Protein AF-A0A7J2Y2Z1-F1 (afdb_monomer_lite)

Foldseek 3Di:
DVVVVVVVVVVVVVLVVLLVVLLVVLQCVQQVVVVVVPPDGDGNPDDPVSSVVSSVVSSVVVVVVVVVVVVPPPPQPPDQDADPPQRDTQPHPDPVSNVVVVPPDDPDRDDPVRVVVVVVVVVVVVVVVVVPVPVVPPDDDPVVVVVVVPPDDPDDPPDDDDDDDDDDDDDDDDDDDDDDDDD

pLDDT: mean 70.24, std 18.43, range [37.53, 97.81]

Structure (mmCIF, N/CA/C/O backbone):
data_AF-A0A7J2Y2Z1-F1
#
_entry.id   AF-A0A7J2Y2Z1-F1
#
loop_
_atom_site.group_PDB
_atom_site.id
_atom_site.type_symbol
_atom_site.label_atom_id
_atom_site.label_alt_id
_atom_site.label_comp_id
_atom_site.label_asym_id
_atom_site.label_entity_id
_atom_site.label_seq_id
_atom_site.pdbx_PDB_ins_code
_atom_site.Cartn_x
_atom_site.Cartn_y
_atom_site.Cartn_z
_atom_site.occupancy
_atom_site.B_iso_or_equiv
_atom_site.auth_seq_id
_atom_site.auth_comp_id
_atom_site.auth_asym_id
_atom_site.auth_atom_id
_atom_site.pdbx_PDB_model_num
ATOM 1 N N . MET A 1 1 ? -23.173 18.434 3.507 1.00 53.56 1 MET A N 1
ATOM 2 C CA . MET A 1 1 ? -22.334 17.997 2.363 1.00 53.56 1 MET A CA 1
ATOM 3 C C . MET A 1 1 ? -20.815 17.990 2.623 1.00 53.56 1 MET A C 1
ATOM 5 O O . MET A 1 1 ? -20.142 17.175 2.011 1.00 53.56 1 MET A O 1
ATOM 9 N N . ARG A 1 2 ? -20.239 18.799 3.535 1.00 59.28 2 ARG A N 1
ATOM 10 C CA . ARG A 1 2 ? -18.767 18.875 3.736 1.00 59.28 2 ARG A CA 1
ATOM 11 C C . ARG A 1 2 ? -18.089 17.613 4.314 1.00 59.28 2 ARG A C 1
ATOM 13 O O . ARG A 1 2 ? -16.973 17.306 3.923 1.00 59.28 2 ARG A O 1
ATOM 20 N N . ALA A 1 3 ? -18.756 16.838 5.176 1.00 62.62 3 ALA A N 1
ATOM 21 C CA . ALA A 1 3 ? -18.153 15.657 5.820 1.00 62.62 3 ALA A CA 1
ATOM 22 C C . ALA A 1 3 ? -17.792 14.508 4.849 1.00 62.62 3 ALA A C 1
ATOM 24 O O . ALA A 1 3 ? -16.862 13.749 5.113 1.00 62.62 3 ALA A O 1
ATOM 25 N N . GLY A 1 4 ? -18.494 14.392 3.715 1.00 69.50 4 GLY A N 1
ATOM 26 C CA . GLY A 1 4 ? -18.202 13.379 2.694 1.00 69.50 4 GLY A CA 1
ATOM 27 C C . GLY A 1 4 ? -16.909 13.666 1.929 1.00 69.50 4 GLY A C 1
ATOM 28 O O . GLY A 1 4 ? -16.128 12.751 1.684 1.00 69.50 4 GLY A O 1
ATOM 29 N N . ALA A 1 5 ? -16.633 14.941 1.636 1.00 77.56 5 ALA A N 1
ATOM 30 C CA . ALA A 1 5 ? -15.449 15.351 0.882 1.00 77.56 5 ALA A CA 1
ATOM 31 C C . ALA A 1 5 ? -14.146 15.006 1.620 1.00 77.56 5 ALA A C 1
ATOM 33 O O . ALA A 1 5 ? -13.234 14.451 1.019 1.00 77.56 5 ALA A O 1
ATOM 34 N N . HIS A 1 6 ? -14.078 15.237 2.936 1.00 76.94 6 HIS A N 1
ATOM 35 C CA . HIS A 1 6 ? -12.884 14.913 3.728 1.00 76.94 6 HIS A CA 1
ATOM 36 C C . HIS A 1 6 ? -12.582 13.411 3.774 1.00 76.94 6 HIS A C 1
ATOM 38 O O . HIS A 1 6 ? -11.418 13.020 3.717 1.00 76.94 6 HIS A O 1
ATOM 44 N N . ARG A 1 7 ? -13.617 12.560 3.837 1.00 82.12 7 ARG A N 1
ATOM 45 C CA . ARG A 1 7 ? -13.436 11.100 3.794 1.00 82.12 7 ARG A CA 1
ATOM 46 C C . ARG A 1 7 ? -12.919 10.642 2.436 1.00 82.12 7 ARG A C 1
ATOM 48 O O . ARG A 1 7 ? -11.988 9.847 2.393 1.00 82.12 7 ARG A O 1
ATOM 55 N N . VAL A 1 8 ? -13.485 11.167 1.348 1.00 87.19 8 VAL A N 1
ATOM 56 C CA . VAL A 1 8 ? -13.032 10.846 -0.013 1.00 87.19 8 VAL A CA 1
ATOM 57 C C . VAL A 1 8 ? -11.586 11.299 -0.214 1.00 87.19 8 VAL A C 1
ATOM 59 O O . VAL A 1 8 ? -10.769 10.496 -0.641 1.00 87.19 8 VAL A O 1
ATOM 62 N N . ILE A 1 9 ? -11.237 12.527 0.183 1.00 89.81 9 ILE A N 1
ATOM 63 C CA . ILE A 1 9 ? -9.862 13.043 0.088 1.00 89.81 9 ILE A CA 1
ATOM 64 C C . ILE A 1 9 ? -8.890 12.149 0.861 1.00 89.81 9 ILE A C 1
ATOM 66 O O . ILE A 1 9 ? -7.864 11.755 0.315 1.00 89.81 9 ILE A O 1
ATOM 70 N N . PHE A 1 10 ? -9.217 11.787 2.105 1.00 89.00 10 PHE A N 1
ATOM 71 C CA . PHE A 1 10 ? -8.361 10.919 2.912 1.00 89.00 10 PHE A CA 1
ATOM 72 C C . PHE A 1 10 ? -8.145 9.548 2.258 1.00 89.00 10 PHE A C 1
ATOM 74 O O . PHE A 1 10 ? -7.015 9.067 2.194 1.00 89.00 10 PHE A O 1
ATOM 81 N N . VAL A 1 11 ? -9.213 8.931 1.742 1.00 89.25 11 VAL A N 1
ATOM 82 C CA . VAL A 1 11 ? -9.129 7.636 1.053 1.00 89.25 11 VAL A CA 1
ATOM 83 C C . VAL A 1 11 ? -8.271 7.745 -0.205 1.00 89.25 11 VAL A C 1
ATOM 85 O O . VAL A 1 11 ? -7.382 6.919 -0.397 1.00 89.25 11 VAL A O 1
ATOM 88 N N . THR A 1 12 ? -8.474 8.779 -1.019 1.00 91.81 12 THR A N 1
ATOM 89 C CA . THR A 1 12 ? -7.706 8.987 -2.251 1.00 91.81 12 THR A CA 1
ATOM 90 C C . THR A 1 12 ? -6.227 9.231 -1.962 1.00 91.81 12 THR A C 1
ATOM 92 O O . THR A 1 12 ? -5.375 8.595 -2.574 1.00 91.81 12 THR A O 1
ATOM 95 N N . VAL A 1 13 ? -5.902 10.101 -1.001 1.00 93.94 13 VAL A N 1
ATOM 96 C CA . VAL A 1 13 ? -4.510 10.386 -0.611 1.00 93.94 13 VAL A CA 1
ATOM 97 C C . VAL A 1 13 ? -3.822 9.126 -0.091 1.00 93.94 13 VAL A C 1
ATOM 99 O O . VAL A 1 13 ? -2.692 8.836 -0.479 1.00 93.94 13 VAL A O 1
ATOM 102 N N . ARG A 1 14 ? -4.513 8.347 0.749 1.00 93.06 14 ARG A N 1
ATOM 103 C CA . ARG A 1 14 ? -3.999 7.069 1.249 1.00 93.06 14 ARG A CA 1
ATOM 104 C C . ARG A 1 14 ? -3.722 6.091 0.109 1.00 93.06 14 ARG A C 1
ATOM 106 O O . ARG A 1 14 ? -2.682 5.442 0.121 1.00 93.06 14 ARG A O 1
ATOM 113 N N . GLU A 1 15 ? -4.631 5.979 -0.853 1.00 93.56 15 GLU A N 1
ATOM 114 C CA . GLU A 1 15 ? -4.465 5.062 -1.980 1.00 93.56 15 GLU A CA 1
ATOM 115 C C . GLU A 1 15 ? -3.285 5.472 -2.870 1.00 93.56 15 GLU A C 1
ATOM 117 O O . GLU A 1 15 ? -2.455 4.632 -3.211 1.00 93.56 15 GLU A O 1
ATOM 122 N N . ILE A 1 16 ? -3.152 6.769 -3.167 1.00 95.06 16 ILE A N 1
ATOM 123 C CA . ILE A 1 16 ? -2.009 7.311 -3.916 1.00 95.06 16 ILE A CA 1
ATOM 124 C C . ILE A 1 16 ? -0.698 6.993 -3.192 1.00 95.06 16 ILE A C 1
ATOM 126 O O . ILE A 1 16 ? 0.258 6.547 -3.824 1.00 95.06 16 ILE A O 1
ATOM 130 N N . LEU A 1 17 ? -0.658 7.170 -1.868 1.00 95.62 17 LEU A N 1
ATOM 131 C CA . LEU A 1 17 ? 0.528 6.866 -1.071 1.00 95.62 17 LEU A CA 1
ATOM 132 C C . LEU A 1 17 ? 0.885 5.374 -1.120 1.00 95.62 17 LEU A C 1
ATOM 134 O O . LEU A 1 17 ? 2.059 5.032 -1.231 1.00 95.62 17 LEU A O 1
ATOM 138 N N . LEU A 1 18 ? -0.110 4.484 -1.073 1.00 95.12 18 LEU A N 1
ATOM 139 C CA . LEU A 1 18 ? 0.119 3.041 -1.184 1.00 95.12 18 LEU A CA 1
ATOM 140 C C . LEU A 1 18 ? 0.672 2.650 -2.553 1.00 95.12 18 LEU A C 1
ATOM 142 O O . LEU A 1 18 ? 1.602 1.849 -2.621 1.00 95.12 18 LEU A O 1
ATOM 146 N N . VAL A 1 19 ? 0.137 3.225 -3.629 1.00 96.75 19 VAL A N 1
ATOM 147 C CA . VAL A 1 19 ? 0.648 2.990 -4.986 1.00 96.75 19 VAL A CA 1
ATOM 148 C C . VAL A 1 19 ? 2.070 3.537 -5.131 1.00 96.75 19 VAL A C 1
ATOM 150 O O . VAL A 1 19 ? 2.928 2.849 -5.677 1.00 96.75 19 VAL A O 1
ATOM 153 N N . ALA A 1 20 ? 2.354 4.726 -4.593 1.00 96.31 20 ALA A N 1
ATOM 154 C CA . ALA A 1 20 ? 3.694 5.310 -4.615 1.00 96.31 20 ALA A CA 1
ATOM 155 C C . ALA A 1 20 ? 4.714 4.444 -3.852 1.00 96.31 20 ALA A C 1
ATOM 157 O O . ALA A 1 20 ? 5.801 4.178 -4.362 1.00 96.31 20 ALA A O 1
ATOM 158 N N . LEU A 1 21 ? 4.348 3.948 -2.665 1.00 97.12 21 LEU A N 1
ATOM 159 C CA . LEU A 1 21 ? 5.176 3.017 -1.894 1.00 97.12 21 LEU A CA 1
ATOM 160 C C . LEU A 1 21 ? 5.399 1.701 -2.644 1.00 97.12 21 LEU A C 1
ATOM 162 O O . LEU A 1 21 ? 6.516 1.191 -2.652 1.00 97.12 21 LEU A O 1
ATOM 166 N N . ALA A 1 22 ? 4.366 1.166 -3.298 1.00 97.19 22 ALA A N 1
ATOM 167 C CA . ALA A 1 22 ? 4.485 -0.047 -4.098 1.00 97.19 22 ALA A CA 1
ATOM 168 C C . ALA A 1 22 ? 5.401 0.149 -5.315 1.00 97.19 22 ALA A C 1
ATOM 170 O O . ALA A 1 22 ? 6.208 -0.729 -5.610 1.00 97.19 22 ALA A O 1
ATOM 171 N N . ALA A 1 23 ? 5.320 1.300 -5.986 1.00 96.31 23 ALA A N 1
ATOM 172 C CA . ALA A 1 23 ? 6.187 1.632 -7.113 1.00 96.31 23 ALA A CA 1
ATOM 173 C C . ALA A 1 23 ? 7.650 1.769 -6.670 1.00 96.31 23 ALA A C 1
ATOM 175 O O . ALA A 1 23 ? 8.543 1.202 -7.298 1.00 96.31 23 ALA A O 1
ATOM 176 N N . LEU A 1 24 ? 7.897 2.451 -5.547 1.00 96.62 24 LEU A N 1
ATOM 177 C CA . LEU A 1 24 ? 9.235 2.560 -4.966 1.00 96.62 24 LEU A CA 1
ATOM 178 C C . LEU A 1 24 ? 9.785 1.180 -4.579 1.00 96.62 24 LEU A C 1
ATOM 180 O O . LEU A 1 24 ? 10.920 0.850 -4.913 1.00 96.62 24 LEU A O 1
ATOM 184 N N . ALA A 1 25 ? 8.966 0.350 -3.932 1.00 95.44 25 ALA A N 1
ATOM 185 C CA . ALA A 1 25 ? 9.337 -1.014 -3.579 1.00 95.44 25 ALA A CA 1
ATOM 186 C C . ALA A 1 25 ? 9.624 -1.874 -4.818 1.00 95.44 25 ALA A C 1
ATOM 188 O O . ALA A 1 25 ? 10.582 -2.635 -4.802 1.00 95.44 25 ALA A O 1
ATOM 189 N N . ALA A 1 26 ? 8.856 -1.733 -5.903 1.00 95.44 26 ALA A N 1
ATOM 190 C CA . ALA A 1 26 ? 9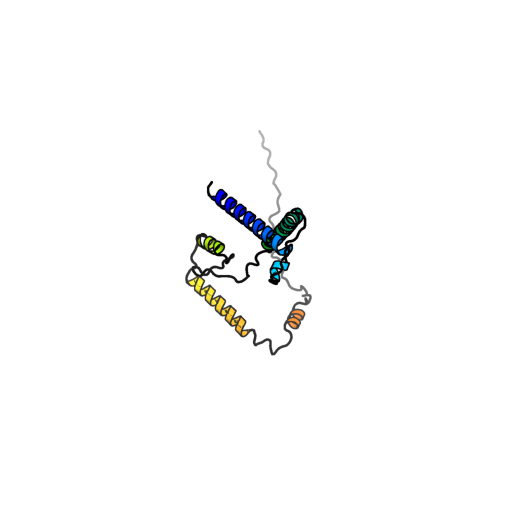.109 -2.435 -7.161 1.00 95.44 26 ALA A CA 1
ATOM 191 C C . ALA A 1 26 ? 10.446 -2.022 -7.789 1.00 95.44 26 ALA A C 1
ATOM 193 O O . ALA A 1 26 ? 11.197 -2.883 -8.248 1.00 95.44 26 ALA A O 1
ATOM 194 N N . VAL A 1 27 ? 10.762 -0.722 -7.770 1.00 93.44 27 VAL A N 1
ATOM 195 C CA . VAL A 1 27 ? 12.057 -0.210 -8.237 1.00 93.44 27 VAL A CA 1
ATOM 196 C C . VAL A 1 27 ? 13.190 -0.804 -7.412 1.00 93.44 27 VAL A C 1
ATOM 198 O O . VAL A 1 27 ? 14.110 -1.361 -8.004 1.00 93.44 27 VAL A O 1
ATOM 201 N N . LEU A 1 28 ? 13.106 -0.750 -6.079 1.00 93.56 28 LEU A N 1
ATOM 202 C CA . LEU A 1 28 ? 14.119 -1.339 -5.198 1.00 93.56 28 LEU A CA 1
ATOM 203 C C . LEU A 1 28 ? 14.217 -2.857 -5.360 1.00 93.56 28 LEU A C 1
ATOM 205 O O . LEU A 1 28 ? 15.305 -3.402 -5.279 1.00 93.56 28 LEU A O 1
ATOM 209 N N . PHE A 1 29 ? 13.104 -3.551 -5.586 1.00 94.06 29 PHE A N 1
ATOM 210 C CA . PHE A 1 29 ? 13.090 -5.003 -5.730 1.00 94.06 29 PHE A CA 1
ATOM 211 C C . PHE A 1 29 ? 13.766 -5.454 -7.030 1.00 94.06 29 PHE A C 1
ATOM 213 O O . PHE A 1 29 ? 14.606 -6.352 -7.017 1.00 94.06 29 PHE A O 1
ATOM 220 N N . LEU A 1 30 ? 13.442 -4.808 -8.154 1.00 91.75 30 LEU A N 1
ATOM 221 C CA . LEU A 1 30 ? 14.075 -5.107 -9.442 1.00 91.75 30 LEU A CA 1
ATOM 222 C C . LEU A 1 30 ? 15.538 -4.654 -9.473 1.00 91.75 30 LEU A C 1
ATOM 224 O O . LEU A 1 30 ? 16.381 -5.339 -10.042 1.00 91.75 30 LEU A O 1
ATOM 228 N N . ASN A 1 31 ? 15.846 -3.547 -8.800 1.00 91.88 31 ASN A N 1
ATOM 229 C CA . ASN A 1 31 ? 17.186 -2.981 -8.684 1.00 91.88 31 ASN A CA 1
ATOM 230 C C . ASN A 1 31 ? 17.779 -3.248 -7.294 1.00 91.88 31 ASN A C 1
ATOM 232 O O . ASN A 1 31 ? 18.396 -2.366 -6.702 1.00 91.88 31 ASN A O 1
ATOM 236 N N . HIS A 1 32 ? 17.588 -4.457 -6.754 1.00 90.62 32 HIS A N 1
ATOM 237 C CA . HIS A 1 32 ? 18.015 -4.803 -5.391 1.00 90.62 32 HIS A CA 1
ATOM 238 C C . HIS A 1 32 ? 19.517 -4.606 -5.158 1.00 90.62 32 HIS A C 1
ATOM 240 O O . HIS A 1 32 ? 19.930 -4.414 -4.022 1.00 90.62 32 HIS A O 1
ATOM 246 N N . GLN A 1 33 ? 20.318 -4.563 -6.225 1.00 86.62 33 GLN A N 1
ATOM 247 C CA . GLN A 1 33 ? 21.735 -4.217 -6.166 1.00 86.62 33 GLN A CA 1
ATOM 248 C C . GLN A 1 33 ? 22.010 -2.838 -5.549 1.00 86.62 33 GLN A C 1
ATOM 250 O O . GLN A 1 33 ? 23.018 -2.662 -4.872 1.00 86.62 33 GLN A O 1
ATOM 255 N N . VAL A 1 34 ? 21.078 -1.884 -5.682 1.00 86.38 34 VAL A N 1
ATOM 256 C CA . VAL A 1 34 ? 21.154 -0.570 -5.017 1.00 86.38 34 VAL A CA 1
ATOM 257 C C . VAL A 1 34 ? 21.271 -0.715 -3.496 1.00 86.38 34 VAL A C 1
ATOM 259 O O . VAL A 1 34 ? 21.890 0.122 -2.844 1.00 86.38 34 VAL A O 1
ATOM 262 N N . LEU A 1 35 ? 20.708 -1.781 -2.917 1.00 86.38 35 LEU A N 1
ATOM 263 C CA . LEU A 1 35 ? 20.768 -2.039 -1.477 1.00 86.38 35 LEU A CA 1
ATOM 264 C C . LEU A 1 35 ? 22.149 -2.518 -1.013 1.00 86.38 35 LEU A C 1
ATOM 266 O O . LEU A 1 35 ? 22.427 -2.426 0.181 1.00 86.38 35 LEU A O 1
ATOM 270 N N . TYR A 1 36 ? 22.996 -3.017 -1.919 1.00 86.88 36 TYR A N 1
ATOM 271 C CA . TYR A 1 36 ? 24.347 -3.470 -1.579 1.00 86.88 36 TYR A CA 1
ATOM 272 C C . TYR A 1 36 ? 25.366 -2.326 -1.520 1.00 86.8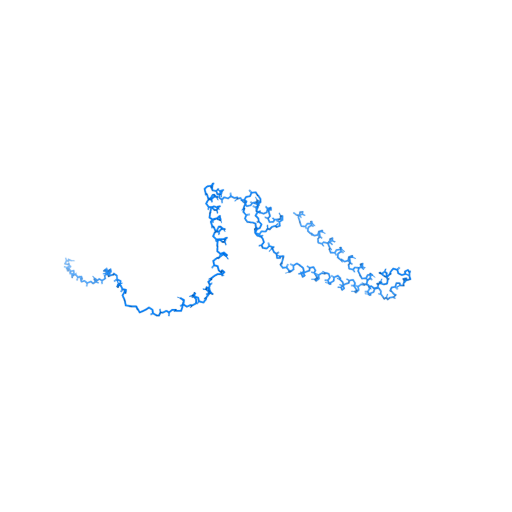8 36 TYR A C 1
ATOM 274 O O . TYR A 1 36 ? 26.410 -2.496 -0.910 1.00 86.88 36 TYR A O 1
ATOM 282 N N . LEU A 1 37 ? 25.038 -1.136 -2.045 1.00 83.88 37 LEU A N 1
ATOM 283 C CA . LEU A 1 37 ? 25.876 0.075 -1.962 1.00 83.88 37 LEU A CA 1
ATOM 284 C C . LEU A 1 37 ? 27.306 -0.092 -2.526 1.00 83.88 37 LEU A C 1
ATOM 286 O O . LEU A 1 37 ? 28.182 0.712 -2.217 1.00 83.88 37 LEU A O 1
ATOM 290 N N . ASP A 1 38 ? 27.526 -1.082 -3.393 1.00 81.75 38 ASP A N 1
ATOM 291 C CA . ASP A 1 38 ? 28.848 -1.449 -3.924 1.00 81.75 38 ASP A CA 1
ATOM 292 C C . ASP A 1 38 ? 29.356 -0.513 -5.046 1.00 81.75 38 ASP A C 1
ATOM 294 O O . ASP A 1 38 ? 30.431 -0.721 -5.596 1.00 81.75 38 ASP A O 1
ATOM 298 N N . GLY A 1 39 ? 28.613 0.548 -5.388 1.00 74.81 39 GLY A N 1
ATOM 299 C CA . GLY A 1 39 ? 29.011 1.574 -6.368 1.00 74.81 39 GLY A CA 1
ATOM 300 C C . GLY A 1 39 ? 28.842 1.171 -7.839 1.00 74.81 39 GLY A C 1
ATOM 301 O O . GLY A 1 39 ? 28.491 2.024 -8.655 1.00 74.81 39 GLY A O 1
ATOM 302 N N . ASP A 1 40 ? 28.983 -0.115 -8.155 1.00 77.69 40 ASP A N 1
ATOM 303 C CA . ASP A 1 40 ? 28.730 -0.678 -9.483 1.00 77.69 40 ASP A CA 1
ATOM 304 C C . ASP A 1 40 ? 27.262 -1.119 -9.599 1.00 77.69 40 ASP A C 1
ATOM 306 O O . ASP A 1 40 ? 26.879 -2.224 -9.217 1.00 77.69 40 ASP A O 1
ATOM 310 N N . PHE A 1 41 ? 26.409 -0.216 -10.089 1.00 78.25 41 PHE A N 1
ATOM 311 C CA . PHE A 1 41 ? 24.983 -0.472 -10.290 1.00 78.25 41 PHE A CA 1
ATOM 312 C C . PHE A 1 41 ? 24.634 -0.508 -11.780 1.00 78.25 41 PHE A C 1
ATOM 314 O O . PHE A 1 41 ? 24.679 0.520 -12.459 1.00 78.25 41 PHE A O 1
ATOM 321 N N . GLU A 1 42 ? 24.204 -1.674 -12.267 1.00 82.94 42 GLU A N 1
ATOM 322 C CA . GLU A 1 42 ? 23.536 -1.792 -13.563 1.00 82.94 42 GLU A CA 1
ATOM 323 C C . GLU A 1 42 ? 22.012 -1.844 -13.362 1.00 82.94 42 GLU A C 1
ATOM 325 O O . GLU A 1 42 ? 21.495 -2.777 -12.737 1.00 82.94 42 GLU A O 1
ATOM 330 N N . PRO A 1 43 ? 21.257 -0.859 -13.886 1.00 82.44 43 PRO A N 1
ATOM 331 C CA . PRO A 1 43 ? 19.805 -0.885 -13.827 1.00 82.44 43 PRO A CA 1
ATOM 332 C C . PRO A 1 43 ? 19.235 -2.123 -14.513 1.00 82.44 43 PRO A C 1
ATOM 334 O O . PRO A 1 43 ? 19.730 -2.563 -15.553 1.00 82.44 43 PRO A O 1
ATOM 337 N N . TYR A 1 44 ? 18.127 -2.640 -13.984 1.00 84.88 44 TYR A N 1
ATOM 338 C CA . TYR A 1 44 ? 17.420 -3.753 -14.608 1.00 84.88 44 TYR A CA 1
ATOM 339 C C . TYR A 1 44 ? 17.003 -3.395 -16.045 1.00 84.88 44 TYR A C 1
ATOM 341 O O . TYR A 1 44 ? 16.112 -2.569 -16.257 1.00 84.88 44 TYR A O 1
ATOM 349 N N . GLY A 1 45 ? 17.634 -4.046 -17.026 1.00 86.56 45 GLY A N 1
ATOM 350 C CA . GLY A 1 45 ? 17.446 -3.794 -18.461 1.00 86.56 45 GLY A CA 1
ATOM 351 C C . GLY A 1 45 ? 16.227 -4.472 -19.096 1.00 86.56 45 GLY A C 1
ATOM 352 O O . GLY A 1 45 ? 16.127 -4.533 -20.320 1.00 86.56 45 GLY A O 1
ATOM 353 N N . GLY A 1 46 ? 15.319 -5.038 -18.298 1.00 87.69 46 GLY A N 1
ATOM 354 C CA . GLY A 1 46 ? 14.116 -5.690 -18.814 1.00 87.69 46 GLY A CA 1
ATOM 355 C C . GLY A 1 46 ? 13.004 -4.712 -19.222 1.00 87.69 46 GLY A C 1
ATOM 356 O O . GLY A 1 46 ? 13.145 -3.492 -19.119 1.00 87.69 46 GLY A O 1
ATOM 357 N N . PRO A 1 47 ? 11.858 -5.236 -19.689 1.00 92.75 47 PRO A N 1
ATOM 358 C CA . PRO A 1 47 ? 10.758 -4.406 -20.164 1.00 92.75 47 PRO A CA 1
ATOM 359 C C . PRO A 1 47 ? 10.125 -3.600 -19.023 1.00 92.75 47 PRO A C 1
ATOM 361 O O . PRO A 1 47 ? 9.975 -4.093 -17.905 1.00 92.75 47 PRO A O 1
ATOM 364 N N . LEU A 1 48 ? 9.624 -2.398 -19.335 1.00 90.56 48 LEU A N 1
ATOM 365 C CA . LEU A 1 48 ? 8.887 -1.541 -18.389 1.00 90.56 48 LEU A CA 1
ATOM 366 C C . LEU A 1 48 ? 7.683 -2.260 -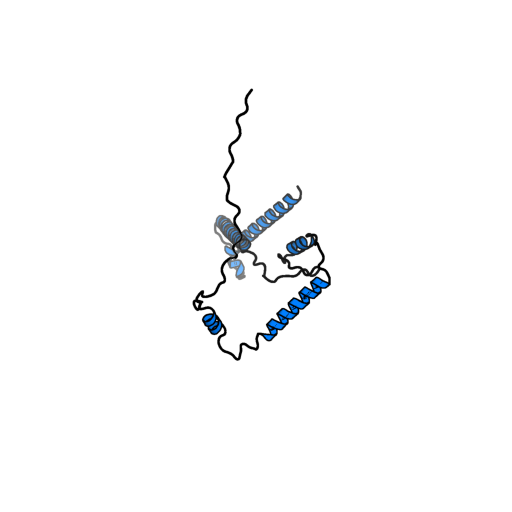17.747 1.00 90.56 48 LEU A C 1
ATOM 368 O O . LEU A 1 48 ? 7.300 -1.976 -16.614 1.00 90.56 48 LEU A O 1
ATOM 372 N N . LEU A 1 49 ? 7.133 -3.257 -18.445 1.00 95.00 49 LEU A N 1
ATOM 373 C CA . LEU A 1 49 ? 6.065 -4.123 -17.952 1.00 95.00 49 LEU A CA 1
ATOM 374 C C . LEU A 1 49 ? 6.445 -4.876 -16.664 1.00 95.00 49 LEU A C 1
ATOM 376 O O . LEU A 1 49 ? 5.568 -5.133 -15.844 1.00 95.00 49 LEU A O 1
ATOM 380 N N . ALA A 1 50 ? 7.730 -5.176 -16.444 1.00 92.44 50 ALA A N 1
ATOM 381 C CA . ALA A 1 50 ? 8.201 -5.805 -15.211 1.00 92.44 50 ALA A CA 1
ATOM 382 C C . ALA A 1 50 ? 7.983 -4.896 -13.992 1.00 92.44 50 ALA A C 1
ATOM 384 O O . ALA A 1 50 ? 7.493 -5.358 -12.963 1.00 92.44 50 ALA A O 1
ATOM 385 N N . TYR A 1 51 ? 8.262 -3.594 -14.124 1.00 93.62 51 TYR A N 1
ATOM 386 C CA . TYR A 1 51 ? 8.026 -2.612 -13.063 1.00 93.62 51 TYR A CA 1
ATOM 387 C C . TYR A 1 51 ? 6.535 -2.454 -12.765 1.00 93.62 51 TYR A C 1
ATOM 389 O O . TYR A 1 51 ? 6.139 -2.418 -11.600 1.00 93.62 51 TYR A O 1
ATOM 397 N N . VAL A 1 52 ? 5.697 -2.408 -13.806 1.00 95.31 52 VAL A N 1
ATOM 398 C CA . VAL A 1 52 ? 4.235 -2.320 -13.656 1.00 95.31 52 VAL A CA 1
ATOM 399 C C . VAL A 1 52 ? 3.684 -3.567 -12.965 1.00 95.31 52 VAL A C 1
ATOM 401 O O . VAL A 1 52 ? 2.917 -3.449 -12.009 1.00 95.31 52 VAL A O 1
ATOM 404 N N . LEU A 1 53 ? 4.107 -4.758 -13.401 1.00 96.50 53 LEU A N 1
ATOM 405 C CA . LEU A 1 53 ? 3.668 -6.026 -12.824 1.00 96.50 53 LEU A CA 1
ATOM 406 C C . LEU A 1 53 ? 4.106 -6.155 -11.361 1.00 96.50 53 LEU A C 1
ATOM 408 O O . LEU A 1 53 ? 3.280 -6.465 -10.505 1.00 96.50 53 LEU A O 1
ATOM 412 N N . ALA A 1 54 ? 5.372 -5.858 -11.057 1.00 95.62 54 ALA A N 1
ATOM 413 C CA . ALA A 1 54 ? 5.888 -5.873 -9.691 1.00 95.62 54 ALA A CA 1
ATO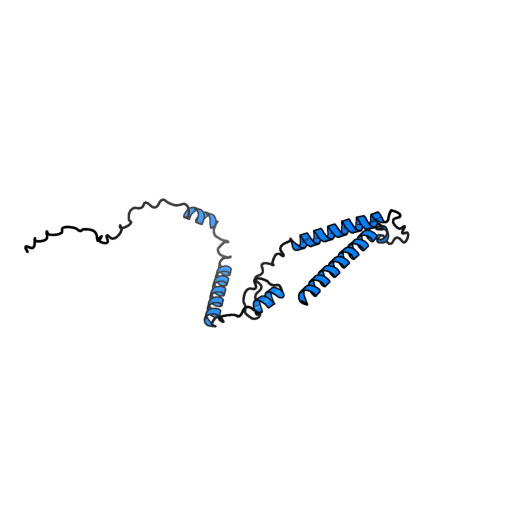M 414 C C . ALA A 1 54 ? 5.138 -4.875 -8.795 1.00 95.62 54 ALA A C 1
ATOM 416 O O . ALA A 1 54 ? 4.711 -5.236 -7.699 1.00 95.62 54 ALA A O 1
ATOM 417 N N . THR A 1 55 ? 4.890 -3.655 -9.284 1.00 96.94 55 THR A N 1
ATOM 418 C CA . THR A 1 55 ? 4.106 -2.639 -8.561 1.00 96.94 55 THR A CA 1
ATOM 419 C C . THR A 1 55 ? 2.699 -3.143 -8.255 1.00 96.94 55 THR A C 1
ATOM 421 O O . THR A 1 55 ? 2.238 -3.012 -7.123 1.00 96.94 55 THR A O 1
ATOM 424 N N . LEU A 1 56 ? 2.022 -3.759 -9.231 1.00 97.25 56 LEU A N 1
ATOM 425 C CA . LEU A 1 56 ? 0.667 -4.287 -9.063 1.00 97.25 56 LEU A CA 1
ATOM 426 C C . LEU A 1 56 ? 0.627 -5.413 -8.026 1.00 97.25 56 LEU A C 1
ATOM 428 O O . LEU A 1 56 ? -0.238 -5.402 -7.148 1.00 97.25 56 LEU A O 1
ATOM 432 N N . VAL A 1 57 ? 1.576 -6.351 -8.091 1.00 97.81 57 VAL A N 1
ATOM 433 C CA . VAL A 1 57 ? 1.682 -7.465 -7.137 1.00 97.81 57 VAL A CA 1
ATOM 434 C C . VAL A 1 57 ? 1.958 -6.949 -5.722 1.00 97.81 57 VAL A C 1
ATOM 436 O O . VAL A 1 57 ? 1.268 -7.348 -4.782 1.00 97.81 57 VAL A O 1
ATOM 439 N N . ILE A 1 58 ? 2.908 -6.024 -5.558 1.00 96.81 58 ILE A N 1
ATOM 440 C CA . ILE A 1 58 ? 3.240 -5.430 -4.255 1.00 96.81 58 ILE A CA 1
ATOM 441 C C . ILE A 1 58 ? 2.056 -4.627 -3.707 1.00 96.81 58 ILE A C 1
ATOM 443 O O . ILE A 1 58 ? 1.715 -4.756 -2.531 1.00 96.81 58 ILE A O 1
ATOM 447 N N . TRP A 1 59 ? 1.389 -3.831 -4.543 1.00 96.81 59 TRP A N 1
ATOM 448 C CA . TRP A 1 59 ? 0.210 -3.064 -4.143 1.00 96.81 59 TRP A CA 1
ATOM 449 C C . TRP A 1 59 ? -0.940 -3.979 -3.698 1.00 96.81 59 TRP A C 1
ATOM 451 O O . TRP A 1 59 ? -1.533 -3.749 -2.642 1.00 96.81 59 TRP A O 1
ATOM 461 N N . MET A 1 60 ? -1.209 -5.060 -4.437 1.00 96.56 60 MET A N 1
ATOM 462 C CA . MET A 1 60 ? -2.183 -6.089 -4.051 1.00 96.56 60 MET A CA 1
ATOM 463 C C . MET A 1 60 ? -1.824 -6.753 -2.720 1.00 96.56 60 MET A C 1
ATOM 465 O O . MET A 1 60 ? -2.694 -6.911 -1.861 1.00 96.56 60 MET A O 1
ATOM 469 N N . PHE A 1 61 ? -0.549 -7.086 -2.515 1.00 95.81 61 PHE A N 1
ATOM 470 C CA . PHE A 1 61 ? -0.068 -7.656 -1.260 1.00 95.81 61 PHE A CA 1
ATOM 471 C C . PHE A 1 61 ? -0.257 -6.690 -0.084 1.00 95.81 61 PHE A C 1
ATOM 473 O O . PHE A 1 61 ? -0.849 -7.062 0.929 1.00 95.81 61 PHE A O 1
ATOM 480 N N . LEU A 1 62 ? 0.159 -5.428 -0.225 1.00 94.81 62 LEU A N 1
ATOM 481 C CA . LEU A 1 62 ? -0.045 -4.394 0.795 1.00 94.81 62 LEU A CA 1
ATOM 482 C C . LEU A 1 62 ? -1.531 -4.208 1.111 1.00 94.81 62 LEU A C 1
ATOM 484 O O . LEU A 1 62 ? -1.915 -4.123 2.279 1.00 94.81 62 LEU A O 1
ATOM 488 N N . ARG A 1 63 ? -2.384 -4.193 0.083 1.00 93.38 63 ARG A N 1
ATOM 489 C CA . ARG A 1 63 ? -3.836 -4.090 0.249 1.00 93.38 63 ARG A CA 1
ATOM 490 C C . ARG A 1 63 ? -4.394 -5.284 1.021 1.00 93.38 63 ARG A C 1
ATOM 492 O O . ARG A 1 63 ? -5.187 -5.080 1.937 1.00 93.38 63 ARG A O 1
ATOM 499 N N . ALA A 1 64 ? -3.955 -6.500 0.700 1.00 93.00 64 ALA A N 1
ATOM 500 C CA . ALA A 1 64 ? -4.351 -7.712 1.410 1.00 93.00 64 ALA A CA 1
ATOM 501 C C . ALA A 1 64 ? -3.896 -7.691 2.878 1.00 93.00 64 ALA A C 1
ATOM 503 O O . ALA A 1 64 ? -4.687 -8.014 3.762 1.00 93.00 64 ALA A O 1
ATOM 504 N N . VAL A 1 65 ? -2.667 -7.245 3.158 1.00 93.38 65 VAL A N 1
ATOM 505 C CA . VAL A 1 65 ? -2.145 -7.097 4.528 1.00 93.38 65 VAL A CA 1
ATOM 506 C C . VAL A 1 65 ? -2.955 -6.074 5.317 1.00 93.38 65 VAL A C 1
ATOM 508 O O . VAL A 1 65 ? -3.354 -6.353 6.445 1.00 93.38 65 VAL A O 1
ATOM 511 N N . LEU A 1 66 ? -3.247 -4.910 4.734 1.00 90.81 66 LEU A N 1
ATOM 512 C CA . LEU A 1 66 ? -4.063 -3.884 5.386 1.00 90.81 66 LEU A CA 1
ATOM 513 C C . LEU A 1 66 ? -5.493 -4.372 5.627 1.00 90.81 66 LEU A C 1
ATOM 515 O O . LEU A 1 66 ? -6.041 -4.144 6.702 1.00 90.81 66 LEU A O 1
ATOM 519 N N . PHE A 1 67 ? -6.078 -5.079 4.663 1.00 90.62 67 PHE A N 1
ATOM 520 C CA . PHE A 1 67 ? -7.395 -5.689 4.809 1.00 90.62 67 PHE A CA 1
ATOM 521 C C . PHE A 1 67 ? -7.405 -6.740 5.931 1.00 90.62 67 PHE A C 1
ATOM 523 O O . PHE A 1 67 ? -8.248 -6.687 6.827 1.00 90.62 67 PHE A O 1
ATOM 530 N N . ALA A 1 68 ? -6.415 -7.632 5.964 1.00 89.31 68 ALA A N 1
ATOM 531 C CA . ALA A 1 68 ? -6.245 -8.610 7.034 1.00 89.31 68 ALA A CA 1
ATOM 532 C C . ALA A 1 68 ? -6.002 -7.947 8.401 1.00 89.31 68 ALA A C 1
ATOM 534 O O . ALA A 1 68 ? -6.537 -8.406 9.409 1.00 89.31 68 ALA A O 1
ATOM 535 N N . ALA A 1 69 ? -5.249 -6.845 8.446 1.00 86.44 69 ALA A N 1
ATOM 536 C CA . ALA A 1 69 ? -5.027 -6.067 9.661 1.00 86.44 69 ALA A CA 1
ATOM 537 C C . ALA A 1 69 ? -6.324 -5.431 10.179 1.00 86.44 69 ALA A C 1
ATOM 539 O O . ALA A 1 69 ? -6.535 -5.409 11.386 1.00 86.44 69 ALA A O 1
ATOM 540 N N . THR A 1 70 ? -7.216 -4.981 9.288 1.00 82.25 70 THR A N 1
ATOM 541 C CA . THR A 1 70 ? -8.547 -4.479 9.679 1.00 82.25 70 THR A CA 1
ATOM 542 C C . THR A 1 70 ? -9.530 -5.585 10.060 1.00 82.25 70 THR A C 1
ATOM 544 O O . THR A 1 70 ? -10.439 -5.340 10.845 1.00 82.25 70 THR A O 1
ATOM 547 N N . MET A 1 71 ? -9.357 -6.800 9.527 1.00 79.56 71 MET A N 1
ATOM 548 C CA . MET A 1 71 ? -10.176 -7.961 9.892 1.00 79.56 71 MET A CA 1
ATOM 549 C C . MET A 1 71 ? -9.731 -8.624 11.191 1.00 79.56 71 MET A C 1
ATOM 551 O O . MET A 1 71 ? -10.514 -9.358 11.791 1.00 79.56 71 MET A O 1
ATOM 555 N N . ARG A 1 72 ? -8.496 -8.389 11.652 1.00 63.44 72 ARG A N 1
ATOM 556 C CA . ARG A 1 72 ? -8.128 -8.760 13.016 1.00 63.44 72 ARG A CA 1
ATOM 557 C C . ARG A 1 72 ? -8.974 -7.897 13.947 1.00 63.44 72 ARG A C 1
ATOM 559 O O . ARG A 1 72 ? -8.766 -6.684 13.944 1.00 63.44 72 ARG A O 1
ATOM 566 N N . PRO A 1 73 ? -9.896 -8.477 14.745 1.00 58.78 73 PRO A N 1
ATOM 567 C CA . PRO A 1 73 ? -10.545 -7.706 15.786 1.00 58.78 73 PRO A CA 1
ATOM 568 C C . PRO A 1 73 ? -9.418 -7.103 16.613 1.00 58.78 73 PRO A C 1
ATOM 570 O O . PRO A 1 73 ? -8.544 -7.832 17.102 1.00 58.78 73 PRO A O 1
ATOM 573 N N . THR A 1 74 ? -9.383 -5.773 16.695 1.00 58.69 74 THR A N 1
ATOM 574 C CA . THR A 1 74 ? -8.573 -5.091 17.690 1.00 58.69 74 THR A CA 1
ATOM 575 C C . THR A 1 74 ? -9.006 -5.725 18.996 1.00 58.69 74 THR A C 1
ATOM 577 O O . THR A 1 74 ? -10.135 -5.526 19.435 1.00 58.69 74 THR A O 1
ATOM 580 N N . ARG A 1 75 ? -8.178 -6.620 19.552 1.00 50.12 75 ARG A N 1
ATOM 581 C CA . ARG A 1 75 ? -8.400 -7.162 20.887 1.00 50.12 75 ARG A CA 1
ATOM 582 C C . ARG A 1 75 ? -8.427 -5.923 21.763 1.00 50.12 75 ARG A C 1
ATOM 584 O O . ARG A 1 75 ? -7.365 -5.391 22.078 1.00 50.12 75 ARG A O 1
ATOM 591 N N . ILE A 1 76 ? -9.633 -5.437 22.060 1.00 54.47 76 ILE A N 1
ATOM 592 C CA . ILE A 1 76 ? -9.896 -4.488 23.124 1.00 54.47 76 ILE A CA 1
ATOM 593 C C . ILE A 1 76 ? -9.202 -5.149 24.297 1.00 54.47 76 ILE A C 1
ATOM 595 O O . ILE A 1 76 ? -9.533 -6.272 24.687 1.00 54.47 76 ILE A O 1
ATOM 599 N N . ARG A 1 77 ? -8.076 -4.555 24.685 1.00 49.62 77 ARG A N 1
ATOM 600 C CA . ARG A 1 77 ? -7.234 -5.056 25.753 1.00 49.62 77 ARG A CA 1
ATOM 601 C C . ARG A 1 77 ? -8.196 -5.115 26.927 1.00 49.62 77 ARG A C 1
ATOM 603 O O . ARG A 1 77 ? -8.683 -4.073 27.333 1.00 49.62 77 ARG A O 1
ATOM 610 N N . GLY A 1 78 ? -8.559 -6.319 27.369 1.00 47.09 78 GLY A N 1
ATOM 611 C CA . GLY A 1 78 ? -9.578 -6.558 28.395 1.00 47.09 78 GLY A CA 1
ATOM 612 C C . GLY A 1 78 ? -9.151 -6.086 29.787 1.00 47.09 78 GLY A C 1
ATOM 613 O O . GLY A 1 78 ? -9.381 -6.780 30.770 1.00 47.09 78 GLY A O 1
ATOM 614 N N . GLY A 1 79 ? -8.460 -4.951 29.868 1.00 53.69 79 GLY A N 1
ATOM 615 C CA . GLY A 1 79 ? -8.387 -4.135 31.055 1.00 53.69 79 GLY A CA 1
ATOM 616 C C . GLY A 1 79 ? -9.617 -3.247 31.040 1.00 53.69 79 GLY A C 1
ATOM 617 O O . GLY A 1 79 ? -9.804 -2.449 30.132 1.00 53.69 79 GLY A O 1
ATOM 618 N N . VAL A 1 80 ? -10.470 -3.438 32.035 1.00 58.53 80 VAL A N 1
ATOM 619 C CA . VAL A 1 80 ? -11.548 -2.524 32.402 1.00 58.53 80 VAL A CA 1
ATOM 620 C C . VAL A 1 80 ? -10.894 -1.175 32.711 1.00 58.53 80 VAL A C 1
ATOM 622 O O . VAL A 1 80 ? -10.436 -0.951 33.832 1.00 58.53 80 VAL A O 1
ATOM 625 N N . GLU A 1 81 ? -10.751 -0.312 31.707 1.00 67.19 81 GLU A N 1
ATOM 626 C CA . GLU A 1 81 ? -10.287 1.053 31.923 1.00 67.19 81 GLU A CA 1
ATOM 627 C C . GLU A 1 81 ? -11.438 1.855 32.518 1.00 67.19 81 GLU A C 1
ATOM 629 O O . GLU A 1 81 ? -12.594 1.739 32.113 1.00 67.19 81 GLU A O 1
ATOM 634 N N . VAL A 1 82 ? -11.127 2.613 33.562 1.00 71.38 82 VAL A N 1
ATOM 635 C CA . VAL A 1 82 ? -12.117 3.346 34.340 1.00 71.38 82 VAL A CA 1
ATOM 636 C C . VAL A 1 82 ? -11.976 4.821 34.002 1.00 71.38 82 VAL A C 1
ATOM 638 O O . VAL A 1 82 ? -10.865 5.353 34.003 1.00 71.38 82 VAL A O 1
ATOM 641 N N . CYS A 1 83 ? -13.092 5.492 33.724 1.00 69.88 83 CYS A N 1
ATOM 642 C CA . CYS A 1 83 ? -13.100 6.929 33.488 1.00 69.88 83 CYS A CA 1
ATOM 643 C C . CYS A 1 83 ? -12.547 7.668 34.724 1.00 69.88 83 CYS A C 1
ATOM 645 O O . CYS A 1 83 ? -13.095 7.486 35.818 1.00 69.88 83 CYS A O 1
ATOM 647 N N . PRO A 1 84 ? -11.523 8.532 34.584 1.00 65.31 84 PRO A N 1
ATOM 648 C CA . PRO A 1 84 ? -10.951 9.258 35.720 1.00 65.31 84 PRO A CA 1
ATOM 649 C C . PRO A 1 84 ? -11.930 10.263 36.349 1.00 65.31 84 PRO A C 1
ATOM 651 O O . PRO A 1 84 ? -11.767 10.620 37.510 1.00 65.31 84 PRO A O 1
ATOM 654 N N . GLU A 1 85 ? -12.956 10.693 35.608 1.00 67.69 85 GLU A N 1
ATOM 655 C CA . GLU A 1 85 ? -13.921 11.710 36.051 1.00 67.69 85 GLU A CA 1
ATOM 656 C C . GLU A 1 85 ? -15.093 11.121 36.854 1.00 67.69 85 GLU A C 1
ATOM 658 O O . GLU A 1 85 ? -15.554 11.716 37.826 1.00 67.69 85 GLU A O 1
ATOM 663 N N . CYS A 1 86 ? -15.610 9.955 36.448 1.00 71.62 86 CYS A N 1
ATOM 664 C CA . CYS A 1 86 ? -16.835 9.377 37.021 1.00 71.62 86 CYS A CA 1
ATOM 665 C C . CYS A 1 86 ? -16.654 7.972 37.611 1.00 71.62 86 CYS A C 1
ATOM 667 O O . CYS A 1 86 ? -17.590 7.447 38.215 1.00 71.62 86 CYS A O 1
ATOM 669 N N . GLY A 1 87 ? -15.485 7.346 37.455 1.00 65.75 87 GLY A N 1
ATOM 670 C CA . GLY A 1 87 ? -15.229 6.017 38.009 1.00 65.75 87 GLY A CA 1
ATOM 671 C C . GLY A 1 87 ? -15.995 4.879 37.320 1.00 65.75 87 GLY A C 1
ATOM 672 O O . GLY A 1 87 ? -15.986 3.757 37.825 1.00 65.75 87 GLY A O 1
ATOM 673 N N . GLN A 1 88 ? -16.670 5.143 36.196 1.00 71.50 88 GLN A N 1
ATOM 674 C CA . GLN A 1 88 ? -17.387 4.123 35.432 1.00 71.50 88 GLN A CA 1
ATOM 675 C C . GLN A 1 88 ? -16.458 3.385 34.470 1.00 71.50 88 GLN A C 1
ATOM 677 O O . GLN A 1 88 ? -15.491 3.946 33.954 1.00 71.50 88 GLN A O 1
ATOM 682 N N . VAL A 1 89 ? -16.770 2.111 34.247 1.00 71.12 89 VAL A N 1
ATOM 683 C CA . VAL A 1 89 ? -16.071 1.252 33.291 1.00 71.12 89 VAL A CA 1
ATOM 684 C C . VAL A 1 89 ? -16.318 1.767 31.875 1.00 71.12 89 VAL A C 1
ATOM 686 O O . VAL A 1 89 ? -17.468 1.984 31.495 1.00 71.12 89 VAL A O 1
ATOM 689 N N . LEU A 1 90 ? -15.248 1.958 31.105 1.00 68.56 90 LEU A N 1
ATOM 690 C CA . LEU A 1 90 ? -15.331 2.210 29.673 1.00 68.56 90 LEU A CA 1
ATOM 691 C C . LEU A 1 90 ? -15.356 0.880 28.926 1.00 68.56 90 LEU A C 1
ATOM 693 O O . LEU A 1 90 ? -14.420 0.087 29.015 1.00 68.56 90 LEU A O 1
ATOM 697 N N . ASP A 1 91 ? -16.411 0.681 28.140 1.00 66.38 91 ASP A N 1
ATOM 698 C CA . ASP A 1 91 ? -16.503 -0.424 27.180 1.00 66.38 91 ASP A CA 1
ATOM 699 C C . ASP A 1 91 ? -15.471 -0.276 26.047 1.00 66.38 91 ASP A C 1
ATOM 701 O O . ASP A 1 91 ? -15.059 -1.257 25.429 1.00 66.38 91 ASP A O 1
ATOM 705 N N . ASP A 1 92 ? -15.027 0.960 25.797 1.00 67.88 92 ASP A N 1
ATOM 706 C CA . ASP A 1 92 ? -14.013 1.301 24.809 1.00 67.88 92 ASP A CA 1
ATOM 707 C C . ASP A 1 92 ? -13.023 2.331 25.377 1.00 67.88 92 ASP A C 1
ATOM 709 O O . ASP A 1 92 ? -13.371 3.484 25.632 1.00 67.88 92 ASP A O 1
ATOM 713 N N . ALA A 1 93 ? -11.777 1.892 25.562 1.00 63.50 93 ALA A N 1
ATOM 714 C CA . ALA A 1 93 ? -10.645 2.679 26.054 1.00 63.50 93 ALA A CA 1
ATOM 715 C C . ALA A 1 93 ? -10.047 3.638 25.003 1.00 63.50 93 ALA A C 1
ATOM 717 O O . ALA A 1 93 ? -9.081 4.356 25.273 1.00 63.50 93 ALA A O 1
ATOM 718 N N . THR A 1 94 ? -10.566 3.658 23.772 1.00 71.25 94 THR A N 1
ATOM 719 C CA . THR A 1 94 ? -10.107 4.623 22.769 1.00 71.25 94 THR A CA 1
ATOM 720 C C . THR A 1 94 ? -10.528 6.056 23.136 1.00 71.25 94 THR A C 1
ATOM 722 O O . THR A 1 94 ? -11.544 6.270 23.802 1.00 71.25 94 THR A O 1
ATOM 725 N N . PRO A 1 95 ? -9.814 7.091 22.649 1.00 68.12 95 PRO A N 1
ATOM 726 C CA . PRO A 1 95 ? -10.236 8.483 22.833 1.00 68.12 95 PRO A CA 1
ATOM 727 C C . PRO A 1 95 ? -11.638 8.774 22.263 1.00 68.12 95 PRO A C 1
ATOM 729 O O . PRO A 1 95 ? -12.316 9.682 22.740 1.00 68.12 95 PRO A O 1
ATOM 732 N N . GLN A 1 96 ? -12.102 7.998 21.273 1.00 70.12 96 GLN A N 1
ATOM 733 C CA . GLN A 1 96 ? -13.474 8.084 20.758 1.00 70.12 96 GLN A CA 1
ATOM 734 C C . GLN A 1 96 ? -14.494 7.458 21.721 1.00 70.12 96 GLN A C 1
ATOM 736 O O . GLN A 1 96 ? -15.570 8.030 21.919 1.00 70.12 96 GLN A O 1
ATOM 741 N N . GLY A 1 97 ? -14.151 6.335 22.358 1.00 68.00 97 GLY A N 1
ATOM 742 C CA . GLY A 1 97 ? -14.946 5.719 23.421 1.00 68.00 97 GLY A CA 1
ATOM 743 C C . GLY A 1 97 ? -15.124 6.642 24.628 1.00 68.00 97 GLY A C 1
ATOM 744 O O . GLY A 1 97 ? -16.236 6.800 25.128 1.00 68.00 97 GLY A O 1
ATOM 745 N N . LEU A 1 98 ? -14.068 7.364 25.013 1.00 68.56 98 LEU A N 1
ATOM 746 C CA . LEU A 1 98 ? -14.093 8.319 26.127 1.00 68.56 98 LEU A CA 1
ATOM 747 C C . LEU A 1 98 ? -14.971 9.552 25.851 1.00 68.56 98 LEU A C 1
ATOM 749 O O . LEU A 1 98 ? -15.737 9.986 26.712 1.00 68.56 98 LEU A O 1
ATOM 753 N N . GLU A 1 99 ? -14.921 10.084 24.630 1.00 69.06 99 GLU A N 1
ATOM 754 C CA . GLU A 1 99 ? -15.801 11.176 24.194 1.00 69.06 99 GLU A CA 1
ATOM 755 C C . GLU A 1 99 ? -17.268 10.726 24.107 1.00 69.06 99 GLU A C 1
ATOM 757 O O . GLU A 1 99 ? -18.180 11.472 24.463 1.00 69.06 99 GLU A O 1
ATOM 762 N N . THR A 1 100 ? -17.505 9.484 23.680 1.00 71.75 100 THR A N 1
ATOM 763 C CA . THR A 1 100 ? -18.850 8.895 23.644 1.00 71.75 100 THR A CA 1
ATOM 764 C C . THR A 1 100 ? -19.390 8.697 25.059 1.00 71.75 100 THR A C 1
ATOM 766 O O . THR A 1 100 ? -20.521 9.088 25.340 1.00 71.75 100 THR A O 1
ATOM 769 N N . HIS A 1 101 ? -18.561 8.195 25.977 1.00 71.81 101 HIS A N 1
ATOM 770 C CA . HIS A 1 101 ? -18.895 8.046 27.390 1.00 71.81 101 HIS A CA 1
ATOM 771 C C . HIS A 1 101 ? -19.233 9.393 28.052 1.00 71.81 101 HIS A C 1
ATOM 773 O O . HIS A 1 101 ? -20.229 9.497 28.762 1.00 71.81 101 HIS A O 1
ATOM 779 N N . ARG A 1 102 ? -18.481 10.462 27.748 1.00 67.19 102 ARG A N 1
ATOM 780 C CA . ARG A 1 102 ? -18.748 11.822 28.257 1.00 67.19 102 ARG A CA 1
ATOM 781 C C . ARG A 1 102 ? -20.096 12.396 27.790 1.00 67.19 102 ARG A C 1
ATOM 783 O O . ARG A 1 102 ? -20.655 13.261 28.461 1.00 67.19 102 ARG A O 1
ATOM 790 N N . ARG A 1 103 ? -20.621 11.941 26.648 1.00 69.75 103 ARG A N 1
ATOM 791 C CA . ARG A 1 103 ? -21.903 12.409 26.085 1.00 69.75 103 ARG A CA 1
ATOM 792 C C . ARG A 1 103 ? -23.122 11.696 26.657 1.00 69.75 103 ARG A C 1
ATOM 794 O O . ARG A 1 103 ? -24.227 12.224 26.533 1.00 69.75 103 ARG A O 1
ATOM 801 N N . VAL A 1 104 ? -22.948 10.527 27.273 1.00 66.44 104 VAL A N 1
ATOM 802 C CA . VAL A 1 104 ? -24.047 9.825 27.940 1.00 66.44 104 VAL A CA 1
ATOM 803 C C . VAL A 1 104 ? -24.395 10.595 29.212 1.00 66.44 104 VAL A C 1
ATOM 805 O O . VAL A 1 104 ? -23.608 10.683 30.151 1.00 66.44 104 VAL A O 1
ATOM 808 N N . THR A 1 105 ? -25.575 11.212 29.228 1.00 52.12 105 THR A N 1
ATOM 809 C CA . THR A 1 105 ? -26.062 11.994 30.367 1.00 52.12 105 THR A CA 1
ATOM 810 C C . THR A 1 105 ? -26.294 11.057 31.554 1.00 52.12 105 THR A C 1
ATOM 812 O O . THR A 1 105 ? -27.170 10.198 31.515 1.00 52.12 105 THR A O 1
ATOM 815 N N . LEU A 1 106 ? -25.478 11.197 32.600 1.00 59.50 106 LEU A N 1
ATOM 816 C CA . LEU A 1 106 ? -25.532 10.362 33.799 1.00 59.50 106 LEU A CA 1
ATOM 817 C C . LEU A 1 106 ? -26.790 10.679 34.622 1.00 59.50 106 LEU A C 1
ATOM 819 O O . LEU A 1 106 ? -26.882 11.736 35.245 1.00 59.50 106 LEU A O 1
ATOM 823 N N . THR A 1 107 ? -27.729 9.738 34.690 1.00 47.47 107 THR A N 1
ATOM 824 C CA . THR A 1 107 ? -28.803 9.722 35.694 1.00 47.47 107 THR A CA 1
ATOM 825 C C . THR A 1 107 ? -28.766 8.417 36.491 1.00 47.47 107 THR A C 1
ATOM 827 O O . THR A 1 107 ? -28.774 7.363 35.857 1.00 47.47 107 THR A O 1
ATOM 830 N N . PRO A 1 108 ? -28.837 8.433 37.837 1.00 53.66 108 PRO A N 1
ATOM 831 C CA . PRO A 1 108 ? -28.475 9.482 38.791 1.00 53.66 108 PRO A CA 1
ATOM 832 C C . PRO A 1 108 ? -27.068 9.261 39.384 1.00 53.66 108 PRO A C 1
ATOM 834 O O . PRO A 1 108 ? -26.497 8.174 39.328 1.00 53.66 108 PRO A O 1
ATOM 837 N N . ARG A 1 109 ? -26.507 10.318 39.983 1.00 51.72 109 ARG A N 1
ATOM 838 C CA . ARG A 1 109 ? -25.262 10.274 40.764 1.00 51.72 109 ARG A CA 1
ATOM 839 C C . ARG A 1 109 ? -25.468 9.316 41.951 1.00 51.72 109 ARG A C 1
ATOM 841 O O . ARG A 1 109 ? -26.376 9.590 42.740 1.00 51.72 109 ARG A O 1
ATOM 848 N N . PRO A 1 110 ? -24.679 8.234 42.095 1.00 61.59 110 PRO A N 1
ATOM 849 C CA . PRO A 1 110 ? -24.834 7.326 43.223 1.00 61.59 110 PRO A CA 1
ATOM 850 C C . PRO A 1 110 ? -24.668 8.107 44.522 1.00 61.59 110 PRO A C 1
ATOM 852 O O . PRO A 1 110 ? -23.792 8.976 44.640 1.00 61.59 110 PRO A O 1
ATOM 855 N N . SER A 1 111 ? -25.549 7.845 45.484 1.00 65.56 111 SER A N 1
ATOM 856 C CA . SER A 1 111 ? -25.502 8.541 46.764 1.00 65.56 111 SER A CA 1
ATOM 857 C C . SER A 1 111 ? -24.187 8.214 47.482 1.00 65.56 111 SER A C 1
ATOM 859 O O . SER A 1 111 ? -23.614 7.138 47.318 1.00 65.56 111 SER A O 1
ATOM 861 N N . HIS A 1 112 ? -23.687 9.124 48.323 1.00 66.19 112 HIS A N 1
ATOM 862 C CA . HIS A 1 112 ? -22.460 8.884 49.097 1.00 66.19 112 HIS A CA 1
ATOM 863 C C . HIS A 1 112 ? -22.523 7.564 49.895 1.00 66.19 112 HIS A C 1
ATOM 865 O O . HIS A 1 112 ? -21.517 6.880 50.063 1.00 66.19 112 HIS A O 1
ATOM 871 N N . ARG A 1 113 ? -23.728 7.158 50.325 1.00 69.81 113 ARG A N 1
ATOM 872 C CA . ARG A 1 113 ? -23.974 5.874 50.995 1.00 69.81 113 ARG A CA 1
ATOM 873 C C . ARG A 1 113 ? -23.775 4.671 50.072 1.00 69.81 113 ARG A C 1
ATOM 875 O O . ARG A 1 113 ? -23.180 3.692 50.507 1.00 69.81 113 ARG A O 1
ATOM 882 N N . GLU A 1 114 ? -24.226 4.742 48.823 1.00 73.75 114 GLU A N 1
ATOM 883 C CA . GLU A 1 114 ? -24.025 3.673 47.833 1.00 73.75 114 GLU A CA 1
ATOM 884 C C . GLU A 1 114 ? -22.550 3.502 47.481 1.00 73.75 114 GLU A C 1
ATOM 886 O O . GLU A 1 114 ? -22.058 2.377 47.416 1.00 73.75 114 GLU A O 1
ATOM 891 N N . VAL A 1 115 ? -21.823 4.613 47.333 1.00 75.62 115 VAL A N 1
ATOM 892 C CA . VAL A 1 115 ? -20.376 4.580 47.087 1.00 75.62 115 VAL A CA 1
ATOM 893 C C . VAL A 1 115 ? -19.650 3.916 48.261 1.00 75.62 115 VAL A C 1
ATOM 895 O O . VAL A 1 115 ? -18.834 3.018 48.053 1.00 75.62 115 VAL A O 1
ATOM 898 N N . LEU A 1 116 ? -19.982 4.286 49.501 1.00 75.94 116 LEU A N 1
ATOM 899 C CA . LEU A 1 116 ? -19.388 3.674 50.693 1.00 75.94 116 LEU A CA 1
ATOM 900 C C . LEU A 1 116 ? -19.743 2.186 50.840 1.00 75.94 116 LEU A C 1
ATOM 902 O O . LEU A 1 116 ? -18.885 1.402 51.244 1.00 75.94 116 LEU A O 1
ATOM 906 N N . ALA A 1 117 ? -20.966 1.785 50.483 1.00 77.25 117 ALA A N 1
ATOM 907 C CA . ALA A 1 117 ? -21.393 0.386 50.503 1.00 77.25 117 ALA A CA 1
ATOM 908 C C . ALA A 1 117 ? -20.667 -0.459 49.441 1.00 77.25 117 ALA A C 1
ATOM 910 O O . ALA A 1 117 ? -20.232 -1.575 49.722 1.00 77.25 117 ALA A O 1
ATOM 911 N N . ALA A 1 118 ? -20.471 0.081 48.237 1.00 77.38 118 ALA A N 1
ATOM 912 C CA . ALA A 1 118 ? -19.718 -0.597 47.185 1.00 77.38 118 ALA A CA 1
ATOM 913 C C . ALA A 1 118 ? -18.231 -0.744 47.555 1.00 77.38 118 ALA A C 1
ATOM 915 O O . ALA A 1 118 ? -17.634 -1.804 47.348 1.00 77.38 118 ALA A O 1
ATOM 916 N N . VAL A 1 119 ? -17.635 0.294 48.153 1.00 79.62 119 VAL A N 1
ATOM 917 C CA . VAL A 1 119 ? -16.238 0.271 48.615 1.00 79.62 119 VAL A CA 1
ATOM 918 C C . VAL A 1 119 ? -16.048 -0.703 49.781 1.00 79.62 119 VAL A C 1
ATOM 920 O O . VAL A 1 119 ? -15.058 -1.438 49.797 1.00 79.62 119 VAL A O 1
ATOM 923 N N . SER A 1 120 ? -16.981 -0.759 50.736 1.00 82.31 120 SER A N 1
ATOM 924 C CA . SER A 1 120 ? -16.894 -1.696 51.863 1.00 82.31 120 SER A CA 1
ATOM 925 C C . SER A 1 120 ? -17.031 -3.148 51.409 1.00 82.31 120 SER A C 1
ATOM 927 O O . SER A 1 120 ? -16.251 -3.995 51.848 1.00 82.31 120 SER A O 1
ATOM 929 N N . LEU A 1 121 ? -17.940 -3.425 50.470 1.00 79.00 121 LEU A N 1
ATOM 930 C CA . LEU A 1 121 ? -18.118 -4.757 49.897 1.00 79.00 121 LEU A CA 1
ATOM 931 C C . LEU A 1 121 ? -16.880 -5.192 49.109 1.00 79.00 121 LEU A C 1
ATOM 933 O O . LEU A 1 121 ? -16.397 -6.308 49.294 1.00 79.00 121 LEU A O 1
ATOM 937 N N . ARG A 1 122 ? -16.297 -4.296 48.306 1.00 79.69 122 A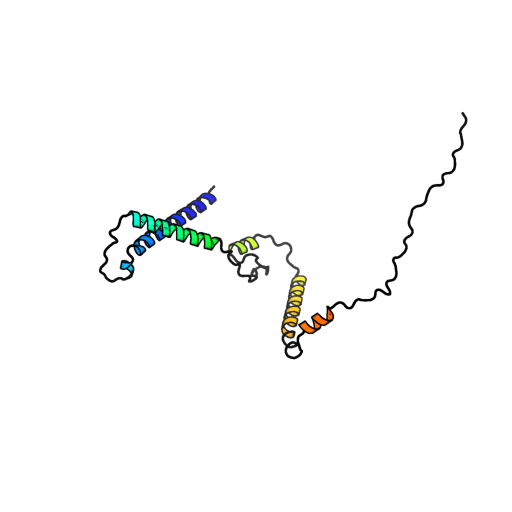RG A N 1
ATOM 938 C CA . ARG A 1 122 ? -15.050 -4.579 47.582 1.00 79.69 122 ARG A CA 1
ATOM 939 C C . ARG A 1 122 ? -13.890 -4.865 48.537 1.00 79.69 122 ARG A C 1
ATOM 941 O O . ARG A 1 122 ? -13.195 -5.859 48.364 1.00 79.69 122 ARG A O 1
ATOM 948 N N . LYS A 1 123 ? -13.740 -4.068 49.599 1.00 81.62 123 LYS A N 1
ATOM 949 C CA . LYS A 1 123 ? -12.709 -4.276 50.628 1.00 81.62 123 LYS A CA 1
ATOM 950 C C . LYS A 1 123 ? -12.906 -5.588 51.399 1.00 81.62 123 LYS A C 1
ATOM 952 O O . LYS A 1 123 ? -11.921 -6.236 51.744 1.00 81.62 123 LYS A O 1
ATOM 957 N N . ALA A 1 124 ? -14.152 -5.998 51.640 1.00 79.62 124 ALA A N 1
ATOM 958 C CA . ALA A 1 124 ? -14.466 -7.285 52.256 1.00 79.62 124 ALA A CA 1
ATOM 959 C C . ALA A 1 124 ? -14.124 -8.465 51.330 1.00 79.62 124 ALA A C 1
ATOM 961 O O . ALA A 1 124 ? -13.526 -9.440 51.782 1.00 79.62 124 ALA A O 1
ATOM 962 N N . VAL A 1 125 ? -14.437 -8.360 50.033 1.00 82.44 125 VAL A N 1
ATOM 963 C CA . VAL A 1 125 ? -14.101 -9.381 49.025 1.00 82.44 125 VAL A CA 1
ATOM 964 C C . VAL A 1 125 ? -12.589 -9.500 48.834 1.00 82.44 125 VAL A C 1
ATOM 966 O O . VAL A 1 125 ? -12.060 -10.612 48.807 1.00 82.44 125 VAL A O 1
ATOM 969 N N . ASP A 1 126 ? -11.882 -8.375 48.755 1.00 77.44 126 ASP A N 1
ATOM 970 C CA . ASP A 1 126 ? -10.423 -8.362 48.630 1.00 77.44 126 ASP A CA 1
ATOM 971 C C . ASP A 1 126 ? -9.757 -8.910 49.904 1.00 77.44 126 ASP A C 1
ATOM 973 O O . ASP A 1 126 ? -8.832 -9.718 49.820 1.00 77.44 126 ASP A O 1
ATOM 977 N N . GLY A 1 127 ? -10.282 -8.572 51.088 1.00 73.25 127 GLY A N 1
ATOM 978 C CA . GLY A 1 127 ? -9.846 -9.154 52.360 1.00 73.25 127 GLY A CA 1
ATOM 979 C C . GLY A 1 127 ? -10.054 -10.670 52.423 1.00 73.25 127 GLY A C 1
ATOM 980 O O . GLY A 1 127 ? -9.147 -11.399 52.821 1.00 73.25 127 GLY A O 1
ATOM 981 N N . ALA A 1 128 ? -11.207 -11.163 51.962 1.00 70.94 128 ALA A N 1
ATOM 982 C CA . ALA A 1 128 ? -11.486 -12.594 51.884 1.00 70.94 128 ALA A CA 1
ATOM 983 C C . ALA A 1 128 ? -10.531 -13.305 50.911 1.00 70.94 128 ALA A C 1
ATOM 985 O O . ALA A 1 128 ? -9.948 -14.326 51.277 1.00 70.94 128 ALA A O 1
ATOM 986 N N . ARG A 1 129 ? -10.291 -12.728 49.721 1.00 66.69 129 ARG A N 1
ATOM 987 C CA . ARG A 1 129 ? -9.362 -13.275 48.716 1.00 66.69 129 ARG A CA 1
ATOM 988 C C . ARG A 1 129 ? -7.925 -13.376 49.210 1.00 66.69 129 ARG A C 1
ATOM 990 O O . ARG A 1 129 ? -7.246 -14.326 48.830 1.00 66.69 129 ARG A O 1
ATOM 997 N N . VAL A 1 130 ? -7.470 -12.431 50.034 1.00 66.69 130 VAL A N 1
ATOM 998 C CA . VAL A 1 130 ? -6.115 -12.414 50.617 1.00 66.69 130 VAL A CA 1
ATOM 999 C C . VAL A 1 130 ? -5.961 -13.423 51.763 1.00 66.69 130 VAL A C 1
ATOM 1001 O O . VAL A 1 130 ? -4.852 -13.893 52.007 1.00 66.69 130 VAL A O 1
ATOM 1004 N N . VAL A 1 131 ? -7.051 -13.814 52.433 1.00 60.75 131 VAL A N 1
ATOM 1005 C CA . VAL A 1 131 ? -7.032 -14.829 53.504 1.00 60.75 131 VAL A CA 1
ATOM 1006 C C . VAL A 1 131 ? -7.125 -16.259 52.947 1.00 60.75 131 VAL A C 1
ATOM 1008 O O . VAL A 1 131 ? -6.459 -17.162 53.457 1.00 60.75 131 VAL A O 1
ATOM 1011 N N . THR A 1 132 ? -7.855 -16.478 51.850 1.00 55.25 132 THR A N 1
ATOM 1012 C CA . THR A 1 132 ? -7.969 -17.795 51.190 1.00 55.25 132 THR A CA 1
ATOM 1013 C C . THR A 1 132 ? -6.699 -18.444 50.601 1.00 55.25 132 THR A C 1
ATOM 1015 O O . THR A 1 132 ? -6.730 -19.664 50.441 1.00 55.25 132 THR A O 1
ATOM 1018 N N . PRO A 1 133 ? -5.559 -17.780 50.300 1.00 53.84 133 PRO A N 1
ATOM 1019 C CA . PRO A 1 133 ? -4.408 -18.471 49.717 1.00 53.84 133 PRO A CA 1
ATOM 1020 C C . PRO A 1 133 ? -3.607 -19.282 50.746 1.00 53.84 133 PRO A C 1
ATOM 1022 O O . PRO A 1 133 ? -2.749 -20.067 50.354 1.00 53.84 133 PRO A O 1
ATOM 1025 N N . ARG A 1 134 ? -3.844 -19.104 52.058 1.00 47.16 134 ARG A N 1
ATOM 1026 C CA . ARG A 1 134 ? -3.007 -19.714 53.111 1.00 47.16 134 ARG A CA 1
ATOM 1027 C C . ARG A 1 134 ? -3.590 -20.983 53.741 1.00 47.16 134 ARG A C 1
ATOM 1029 O O . ARG A 1 134 ? -2.851 -21.706 54.398 1.00 47.16 134 ARG A O 1
ATOM 1036 N N . SER A 1 135 ? -4.867 -21.293 53.515 1.00 45.44 135 SER A N 1
ATOM 1037 C CA . SER A 1 135 ? -5.505 -22.524 54.014 1.00 45.44 135 SER A CA 1
ATOM 1038 C C . SER A 1 135 ? -5.407 -23.715 53.050 1.00 45.44 135 SER A C 1
ATOM 1040 O O . SER A 1 135 ? -5.666 -24.842 53.459 1.00 45.44 135 SER A O 1
ATOM 1042 N N . HIS A 1 136 ? -4.977 -23.506 51.800 1.00 45.59 136 HIS A N 1
ATOM 1043 C CA . HIS A 1 136 ? -4.843 -24.576 50.800 1.00 45.59 136 HIS A CA 1
ATOM 1044 C C . HIS A 1 136 ? -3.471 -25.272 50.769 1.00 45.59 136 HIS A C 1
ATOM 1046 O O . HIS A 1 136 ? -3.302 -26.235 50.030 1.00 45.59 136 HIS A O 1
ATOM 1052 N N . ALA A 1 137 ? -2.500 -24.843 51.582 1.00 43.06 137 ALA A N 1
ATOM 1053 C CA . ALA A 1 137 ? -1.174 -25.470 51.632 1.00 43.06 137 ALA A CA 1
ATOM 1054 C C . ALA A 1 137 ? -1.056 -26.624 52.655 1.00 43.06 137 ALA A C 1
ATOM 1056 O O . ALA A 1 137 ? 0.013 -27.216 52.765 1.00 43.06 137 ALA A O 1
ATOM 1057 N N . ALA A 1 138 ? -2.118 -26.949 53.408 1.00 49.75 138 ALA A N 1
ATOM 1058 C CA . ALA A 1 138 ? -2.052 -27.931 54.502 1.00 49.75 138 ALA A CA 1
ATOM 1059 C C . ALA A 1 138 ? -3.204 -28.953 54.561 1.00 49.75 138 ALA A C 1
ATOM 1061 O O . ALA A 1 138 ? -3.283 -29.717 55.520 1.00 49.75 138 ALA A O 1
ATOM 1062 N N . ALA A 1 139 ? -4.094 -29.021 53.570 1.00 47.25 139 ALA A N 1
ATOM 1063 C CA . ALA A 1 139 ? -5.146 -30.034 53.558 1.00 47.25 139 ALA A CA 1
ATOM 1064 C C . ALA A 1 139 ? -5.448 -30.470 52.126 1.00 47.25 139 ALA A C 1
ATOM 1066 O O . ALA A 1 139 ? -5.586 -29.634 51.236 1.00 47.25 139 ALA A O 1
ATOM 1067 N N . GLY A 1 140 ? -5.490 -31.790 51.940 1.00 52.28 140 GLY A N 1
ATOM 1068 C CA . GLY A 1 140 ? -5.649 -32.481 50.668 1.00 52.28 140 GLY A CA 1
ATOM 1069 C C . GLY A 1 140 ? -6.803 -32.000 49.787 1.00 52.28 140 GLY A C 1
ATOM 1070 O O . GLY A 1 140 ? -7.707 -31.284 50.210 1.00 52.28 140 GLY A O 1
ATOM 1071 N N . ASP A 1 141 ? -6.707 -32.441 48.536 1.00 53.62 141 ASP A N 1
ATOM 1072 C CA . ASP A 1 141 ? -7.519 -32.082 47.378 1.00 53.62 141 ASP A CA 1
ATOM 1073 C C . ASP A 1 141 ? -8.998 -31.736 47.697 1.00 53.62 141 ASP A C 1
ATOM 1075 O O . ASP A 1 141 ? -9.819 -32.630 47.932 1.00 53.62 141 ASP A O 1
ATOM 1079 N N . PRO A 1 142 ? -9.374 -30.440 47.690 1.00 54.84 142 PRO A N 1
ATOM 1080 C CA . PRO A 1 142 ? -10.744 -30.000 47.951 1.00 54.84 142 PRO A CA 1
ATOM 1081 C C . PRO A 1 142 ? -11.719 -30.413 46.837 1.00 54.84 142 PRO A C 1
ATOM 1083 O O . PRO A 1 142 ? -12.926 -30.478 47.082 1.00 54.84 142 PRO A O 1
ATOM 1086 N N . LEU A 1 143 ? -11.226 -30.742 45.635 1.00 53.81 143 LEU A N 1
ATOM 1087 C CA . LEU A 1 143 ? -12.063 -31.203 44.526 1.00 53.81 143 LEU A CA 1
ATOM 1088 C C . LEU A 1 143 ? -12.562 -32.638 44.750 1.00 53.81 143 LEU A C 1
ATOM 1090 O O . LEU A 1 143 ? -13.689 -32.965 44.374 1.00 53.81 143 LEU A O 1
ATOM 1094 N N . ALA A 1 144 ? -11.761 -33.481 45.408 1.00 56.25 144 ALA A N 1
ATOM 1095 C CA . ALA A 1 144 ? -12.134 -34.856 45.734 1.00 56.25 144 ALA A CA 1
ATOM 1096 C C . ALA A 1 144 ? -13.271 -34.921 46.771 1.00 56.25 144 ALA A C 1
ATOM 1098 O O . ALA A 1 144 ? -14.142 -35.786 46.683 1.00 56.25 144 ALA A O 1
ATOM 1099 N N . ARG A 1 145 ? -13.308 -33.971 47.716 1.00 53.28 145 ARG A N 1
ATOM 1100 C CA . ARG A 1 145 ? -14.342 -33.905 48.763 1.00 53.28 145 ARG A CA 1
ATOM 1101 C C . ARG A 1 145 ? -15.688 -33.415 48.218 1.00 53.28 145 ARG A C 1
ATOM 1103 O O . ARG A 1 145 ? -16.711 -34.018 48.514 1.00 53.28 145 ARG A O 1
ATOM 1110 N N . LEU A 1 146 ? -15.672 -32.405 47.344 1.00 54.03 146 LEU A N 1
ATOM 1111 C CA . LEU A 1 146 ? -16.871 -31.922 46.642 1.00 54.03 146 LEU A CA 1
ATOM 1112 C C . LEU A 1 146 ? -17.445 -32.970 45.679 1.00 54.03 146 LEU A C 1
ATOM 1114 O O . LEU A 1 146 ? -18.660 -33.074 45.544 1.00 54.03 146 LEU A O 1
ATOM 1118 N N . LYS A 1 147 ? -16.595 -33.786 45.043 1.00 55.66 147 LYS A N 1
ATOM 1119 C CA . LYS A 1 147 ? -17.056 -34.861 44.154 1.00 55.66 147 LYS A CA 1
ATOM 1120 C C . LYS A 1 147 ? -17.759 -35.994 44.915 1.00 55.66 147 LYS A C 1
ATOM 1122 O O . LYS A 1 147 ? -18.726 -36.539 44.401 1.00 55.66 147 LYS A O 1
ATOM 1127 N N . ALA A 1 148 ? -17.323 -36.295 46.140 1.00 54.50 148 ALA A N 1
ATOM 1128 C CA . ALA A 1 148 ? -17.964 -37.289 47.005 1.00 54.50 148 ALA A CA 1
ATOM 1129 C C . ALA A 1 148 ? -19.280 -36.794 47.642 1.00 54.50 148 ALA A C 1
ATOM 1131 O O . ALA A 1 148 ? -20.129 -37.603 48.000 1.00 54.50 148 ALA A O 1
ATOM 1132 N N . GLU A 1 149 ? -19.461 -35.478 47.779 1.00 53.69 149 GLU A N 1
ATOM 1133 C CA . GLU A 1 149 ? -20.649 -34.869 48.400 1.00 53.69 149 GLU A CA 1
ATOM 1134 C C . GLU A 1 149 ? -21.775 -34.573 47.385 1.00 53.69 149 GLU A C 1
ATOM 1136 O O . GLU A 1 149 ? -22.929 -34.396 47.768 1.00 53.69 149 GLU A O 1
ATOM 1141 N N . VAL A 1 150 ? -21.459 -34.579 46.081 1.00 53.72 150 VAL A N 1
ATOM 1142 C CA . VAL A 1 150 ? -22.403 -34.334 44.970 1.00 53.72 150 VAL A CA 1
ATOM 1143 C C . VAL A 1 150 ? -22.961 -35.629 44.356 1.00 53.72 150 VAL A C 1
ATOM 1145 O O . VAL A 1 150 ? -23.948 -35.587 43.618 1.00 53.72 150 VAL A O 1
ATOM 1148 N N . GLU A 1 151 ? -22.393 -36.798 44.667 1.00 45.72 151 GLU A N 1
ATOM 1149 C CA . GLU A 1 151 ? -22.920 -38.078 44.182 1.00 45.72 151 GLU A CA 1
ATOM 1150 C C . GLU A 1 151 ? -24.184 -38.462 44.975 1.00 45.72 151 GLU A C 1
ATOM 1152 O O . GLU A 1 151 ? -24.145 -39.085 46.034 1.00 45.72 151 GLU A O 1
ATOM 1157 N N . ASN A 1 152 ? -25.316 -37.977 44.455 1.00 47.59 152 ASN A N 1
ATOM 1158 C CA . ASN A 1 152 ? -26.703 -38.218 44.852 1.00 47.59 152 ASN A CA 1
ATOM 1159 C C . ASN A 1 152 ? -26.921 -39.538 45.617 1.00 47.59 152 ASN A C 1
ATOM 1161 O O . ASN A 1 152 ? -27.103 -40.605 45.027 1.00 47.59 152 ASN A O 1
ATOM 1165 N N . ARG A 1 153 ? -27.023 -39.452 46.947 1.00 49.25 153 ARG A N 1
ATOM 1166 C CA . ARG A 1 153 ? -27.693 -40.488 47.736 1.00 49.25 153 ARG A CA 1
ATOM 1167 C C . ARG A 1 153 ? -29.192 -40.390 47.421 1.00 49.25 153 ARG A C 1
ATOM 1169 O O . ARG A 1 153 ? -29.747 -39.312 47.634 1.00 49.25 153 ARG A O 1
ATOM 1176 N N . PRO A 1 154 ? -29.868 -41.445 46.932 1.00 46.09 154 PRO A N 1
ATOM 1177 C CA . PRO A 1 154 ? -31.313 -41.397 46.750 1.00 46.09 154 PRO A CA 1
ATOM 1178 C C . PRO A 1 154 ? -31.960 -41.162 48.119 1.00 46.09 154 PRO A C 1
ATOM 1180 O O . PRO A 1 154 ? -31.913 -42.024 48.996 1.00 46.09 154 PRO A O 1
ATOM 1183 N N . GLN A 1 155 ? -32.498 -39.961 48.333 1.00 52.88 155 GLN A N 1
ATOM 1184 C CA . GLN A 1 155 ? -33.319 -39.665 49.500 1.00 52.88 155 GLN A CA 1
ATOM 1185 C C . GLN A 1 155 ? -34.638 -40.426 49.329 1.00 52.88 155 GLN A C 1
ATOM 1187 O O . GLN A 1 155 ? -35.379 -40.177 48.379 1.00 52.88 155 G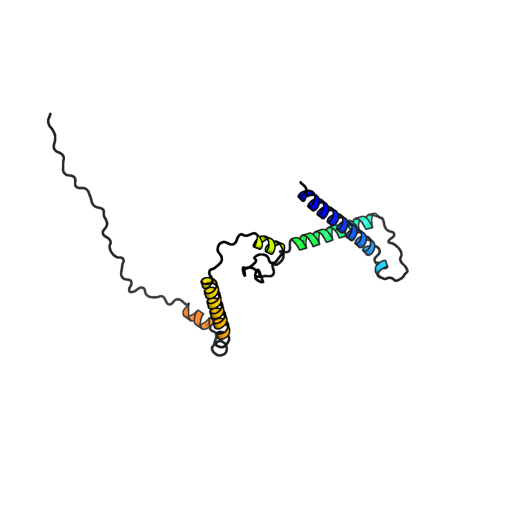LN A O 1
ATOM 1192 N N . SER A 1 156 ? -34.911 -41.386 50.218 1.00 50.47 156 SER A N 1
ATOM 1193 C CA . SER A 1 156 ? -36.221 -42.029 50.302 1.00 50.47 156 SER A CA 1
ATOM 1194 C C . SER A 1 156 ? -37.251 -40.977 50.700 1.00 50.47 156 SER A C 1
ATOM 1196 O O . SER A 1 156 ? -37.112 -40.295 51.715 1.00 50.47 156 SER A O 1
ATOM 1198 N N . PHE A 1 157 ? -38.271 -40.828 49.865 1.00 49.09 157 PHE A N 1
ATOM 1199 C CA . PHE A 1 157 ? -39.326 -39.831 49.997 1.00 49.09 157 PHE A CA 1
ATOM 1200 C C . PHE A 1 157 ? -40.405 -40.304 50.988 1.00 49.09 157 PHE A C 1
ATOM 1202 O O . PHE A 1 157 ? -41.576 -40.405 50.641 1.00 49.09 157 PHE A O 1
ATOM 1209 N N . ASP A 1 158 ? -40.016 -40.600 52.227 1.00 49.34 158 ASP A N 1
ATOM 1210 C CA . ASP A 1 158 ? -40.957 -40.911 53.307 1.00 49.34 158 ASP A CA 1
ATOM 1211 C C . ASP A 1 158 ? -41.100 -39.681 54.208 1.00 49.34 158 ASP A C 1
ATOM 1213 O O . ASP A 1 158 ? -40.322 -39.481 55.139 1.00 49.34 158 ASP A O 1
ATOM 1217 N N . GLY A 1 159 ? -42.089 -38.829 53.915 1.00 54.88 159 GLY A N 1
ATOM 1218 C CA . GLY A 1 159 ? -42.530 -37.807 54.873 1.00 54.88 159 GLY A CA 1
ATOM 1219 C C . GLY A 1 159 ? -42.773 -36.393 54.347 1.00 54.88 159 GLY A C 1
ATOM 1220 O O . GLY A 1 159 ? -42.449 -35.440 55.051 1.00 54.88 159 GLY A O 1
ATOM 1221 N N . MET A 1 160 ? -43.376 -36.215 53.167 1.00 44.91 160 MET A N 1
ATOM 1222 C CA . MET A 1 160 ? -43.994 -34.924 52.829 1.00 44.91 160 MET A CA 1
ATOM 1223 C C . MET A 1 160 ? -45.473 -34.912 53.254 1.00 44.91 160 MET A C 1
ATOM 1225 O O . MET A 1 160 ? -46.227 -35.778 52.807 1.00 44.91 160 MET A O 1
ATOM 1229 N N . PRO A 1 161 ? -45.919 -33.952 54.089 1.00 48.88 161 PRO A N 1
ATOM 1230 C CA . PRO A 1 161 ? -47.335 -33.762 54.371 1.00 48.88 161 PRO A CA 1
ATOM 1231 C C . PRO A 1 161 ? -48.049 -33.259 53.110 1.00 48.88 161 PRO A C 1
ATOM 1233 O O . PRO A 1 161 ? -47.566 -32.362 52.417 1.00 48.88 161 PRO A O 1
ATOM 1236 N N . GLY A 1 162 ? -49.179 -33.898 52.801 1.00 51.50 162 GLY A N 1
ATOM 1237 C CA . GLY A 1 162 ? -49.930 -33.696 51.568 1.00 51.50 162 GLY A CA 1
ATOM 1238 C C . GLY A 1 162 ? -50.554 -32.299 51.417 1.00 51.50 162 GLY A C 1
ATOM 1239 O O . GLY A 1 162 ? -50.619 -31.529 52.380 1.00 51.50 162 GLY A O 1
ATOM 1240 N N . PRO A 1 163 ? -51.011 -31.961 50.198 1.00 46.62 163 PRO A N 1
ATOM 1241 C CA . PRO A 1 163 ? -51.623 -30.673 49.882 1.00 46.62 163 PRO A CA 1
ATOM 1242 C C . PRO A 1 163 ? -52.892 -30.422 50.707 1.00 46.62 163 PRO A C 1
ATOM 1244 O O . PRO A 1 163 ? -53.689 -31.329 50.921 1.00 46.62 163 PRO A O 1
ATOM 1247 N N . ARG A 1 164 ? -53.074 -29.174 51.153 1.00 51.50 164 ARG A N 1
ATOM 1248 C CA . ARG A 1 164 ? -54.298 -28.683 51.801 1.00 51.50 164 ARG A CA 1
ATOM 1249 C C . ARG A 1 164 ? -55.488 -28.801 50.843 1.00 51.50 164 ARG A C 1
ATOM 1251 O O . ARG A 1 164 ? -55.421 -28.286 49.730 1.00 51.50 164 ARG A O 1
ATOM 1258 N N . ASP A 1 165 ? -56.563 -29.426 51.311 1.00 45.00 165 ASP A N 1
ATOM 1259 C CA . ASP A 1 165 ? -57.856 -29.468 50.633 1.00 45.00 165 ASP A CA 1
ATOM 1260 C C . ASP A 1 165 ? -58.554 -28.100 50.733 1.00 45.00 165 ASP A C 1
ATOM 1262 O O . ASP A 1 165 ? -59.104 -27.748 51.778 1.00 45.00 165 ASP A O 1
ATOM 1266 N N . ASP A 1 166 ? -58.556 -27.332 49.643 1.00 46.56 166 ASP A N 1
ATOM 1267 C CA . ASP A 1 166 ? -59.488 -26.216 49.459 1.00 46.56 166 ASP A CA 1
ATOM 1268 C C . ASP A 1 166 ? -60.821 -26.754 48.886 1.00 46.56 166 ASP A C 1
ATOM 1270 O O . ASP A 1 166 ? -60.817 -27.539 47.929 1.00 46.56 166 ASP A O 1
ATOM 1274 N N . PRO A 1 167 ? -61.990 -26.360 49.428 1.00 44.62 167 PRO A N 1
ATOM 1275 C CA . PRO A 1 167 ? -63.271 -26.900 48.986 1.00 44.62 167 PRO A CA 1
ATOM 1276 C C . PRO A 1 167 ? -63.689 -26.335 47.618 1.00 44.62 167 PRO A C 1
ATOM 1278 O O . PRO A 1 167 ? -63.896 -25.136 47.441 1.00 44.62 167 PRO A O 1
ATOM 1281 N N . SER A 1 168 ? -63.861 -27.241 46.651 1.00 43.12 168 SER A N 1
ATOM 1282 C CA . SER A 1 168 ? -64.377 -26.974 45.300 1.00 43.12 168 SER A CA 1
ATOM 1283 C C . SER A 1 168 ? -65.791 -26.364 45.298 1.00 43.12 168 SER A C 1
ATOM 1285 O O . SER A 1 168 ? -66.693 -26.925 45.928 1.00 43.12 168 SER A O 1
ATOM 1287 N N . PRO A 1 169 ? -66.059 -25.312 44.498 1.00 45.00 169 PRO A N 1
ATOM 1288 C CA . PRO A 1 169 ? -67.410 -24.866 44.193 1.00 45.00 169 PRO A CA 1
ATOM 1289 C C . PRO A 1 169 ? -67.900 -25.576 42.923 1.00 45.00 169 PRO A C 1
ATOM 1291 O O . PRO A 1 169 ? -67.430 -25.304 41.822 1.00 45.00 169 PRO A O 1
ATOM 1294 N N . GLY A 1 170 ? -68.848 -26.506 43.048 1.00 38.75 170 GLY A N 1
ATOM 1295 C CA . GLY A 1 170 ? -69.329 -27.222 41.865 1.00 38.75 170 GLY A CA 1
ATOM 1296 C C . GLY A 1 170 ? -70.413 -28.259 42.116 1.00 38.75 170 GLY A C 1
ATOM 1297 O O . GLY A 1 170 ? -70.216 -29.435 41.824 1.00 38.75 170 GLY A O 1
ATOM 1298 N N . ARG A 1 171 ? -71.580 -27.847 42.630 1.00 37.53 171 ARG A N 1
ATOM 1299 C CA . ARG A 1 171 ? -72.802 -28.656 42.494 1.00 37.53 171 ARG A CA 1
ATOM 1300 C C . ARG A 1 171 ? -74.074 -27.806 42.493 1.00 37.53 171 ARG A C 1
ATOM 1302 O O . ARG A 1 171 ? -74.533 -27.322 43.520 1.00 37.53 171 ARG A O 1
ATOM 1309 N N . SER A 1 172 ? -74.679 -27.690 41.321 1.00 46.59 172 SER A N 1
ATOM 1310 C CA . SER A 1 172 ? -76.120 -27.513 41.117 1.00 46.59 172 SER A CA 1
ATOM 1311 C C . SER A 1 172 ? -76.449 -28.149 39.763 1.00 46.59 172 SER A C 1
ATOM 1313 O O . SER A 1 172 ? -75.578 -28.112 38.893 1.00 46.59 172 SER A O 1
ATOM 1315 N N . PRO A 1 173 ? -77.629 -28.773 39.567 1.00 47.28 173 PRO A N 1
ATOM 1316 C CA . PRO A 1 173 ? -78.910 -28.135 39.873 1.00 47.28 173 PRO A CA 1
ATOM 1317 C C . PRO A 1 173 ? -80.007 -29.070 40.425 1.00 47.28 173 PRO A C 1
ATOM 1319 O O . PRO A 1 173 ? -80.136 -30.231 40.042 1.00 47.28 173 PRO A O 1
ATOM 1322 N N . LYS A 1 174 ? -80.898 -28.523 41.256 1.00 41.22 174 LYS A N 1
ATOM 1323 C CA . LYS A 1 174 ? -82.263 -29.050 41.407 1.00 41.22 174 LYS A CA 1
ATOM 1324 C C . LYS A 1 174 ? -83.226 -27.865 41.440 1.00 41.22 174 LYS A C 1
ATOM 1326 O O . LYS A 1 174 ? -83.430 -27.246 42.477 1.00 41.22 174 LYS A O 1
ATOM 1331 N N . GLY A 1 175 ? -83.739 -27.509 40.265 1.00 42.00 175 GLY A N 1
ATOM 1332 C CA . GLY A 1 175 ? -84.781 -26.496 40.116 1.00 42.00 175 GLY A CA 1
ATOM 1333 C C . GLY A 1 175 ? -86.149 -27.052 40.541 1.00 42.00 175 GLY A C 1
ATOM 1334 O O . GLY A 1 175 ? -86.463 -28.193 40.190 1.00 42.00 175 GLY A O 1
ATOM 1335 N N . PRO A 1 176 ? -86.972 -26.289 41.279 1.00 46.16 176 PRO A N 1
ATOM 1336 C CA . PRO A 1 176 ? -88.387 -26.586 41.466 1.00 46.16 176 PRO A CA 1
ATOM 1337 C C . PRO A 1 176 ? -89.229 -26.118 40.264 1.00 46.16 176 PRO A C 1
ATOM 1339 O O . PRO A 1 176 ? -88.936 -25.106 39.631 1.00 46.16 176 PRO A O 1
ATOM 1342 N N . LYS A 1 177 ? -90.279 -26.893 39.963 1.00 49.28 177 LYS A N 1
ATOM 1343 C CA . LYS A 1 177 ? -91.274 -26.671 38.899 1.00 49.28 177 LYS A CA 1
ATOM 1344 C C . LYS A 1 177 ? -92.013 -25.335 39.064 1.00 49.28 177 LYS A C 1
ATOM 1346 O O . LYS A 1 177 ? -92.416 -24.986 40.170 1.00 49.28 177 LYS A O 1
ATOM 1351 N N . ALA A 1 178 ? -92.240 -24.649 37.944 1.00 47.47 178 ALA A N 1
ATOM 1352 C CA . ALA A 1 178 ? -93.088 -23.464 37.841 1.00 47.47 178 ALA A CA 1
ATOM 1353 C C . ALA A 1 178 ? -94.591 -23.823 37.908 1.00 47.47 178 ALA A C 1
ATOM 1355 O O . ALA A 1 178 ? -94.962 -24.908 37.450 1.00 47.47 178 ALA A O 1
ATOM 1356 N N . PRO A 1 179 ? -95.457 -22.936 38.433 1.00 55.06 179 PRO A N 1
ATOM 1357 C CA . PRO A 1 179 ? -96.905 -23.071 38.320 1.00 55.06 179 PRO A CA 1
ATOM 1358 C C . PRO A 1 179 ? -97.442 -22.466 37.010 1.00 55.06 179 PRO A C 1
ATOM 1360 O O . PRO A 1 179 ? -97.004 -21.404 36.567 1.00 55.06 179 PRO A O 1
ATOM 1363 N N . GLU A 1 180 ? -98.414 -23.162 36.420 1.00 41.66 180 GLU A N 1
ATOM 1364 C CA . GLU A 1 180 ? -99.213 -22.745 35.265 1.00 41.66 180 GLU A CA 1
ATOM 1365 C C . GLU A 1 180 ? -100.138 -21.572 35.627 1.00 41.66 180 GLU A C 1
ATOM 1367 O O . GLU A 1 180 ? -100.886 -21.627 36.606 1.00 41.66 180 GLU A O 1
ATOM 1372 N N . GLY A 1 181 ? -100.106 -20.514 34.817 1.00 39.31 181 GLY A N 1
ATOM 1373 C CA . GLY A 1 181 ? -101.064 -19.415 34.865 1.00 39.31 181 GLY A CA 1
ATOM 1374 C C . GLY A 1 181 ? -102.205 -19.639 33.873 1.00 39.31 181 GLY A C 1
ATOM 1375 O O . GLY A 1 181 ? -101.965 -19.812 32.681 1.00 39.31 181 GLY A O 1
ATOM 1376 N N . ARG A 1 182 ? -103.441 -19.603 34.384 1.00 40.94 182 ARG A N 1
ATOM 1377 C CA . ARG A 1 182 ? -104.671 -19.321 33.631 1.00 40.94 182 ARG A CA 1
ATOM 1378 C C . ARG A 1 182 ? -104.758 -17.822 33.333 1.00 40.94 182 ARG A C 1
ATOM 1380 O O . ARG A 1 182 ? -104.712 -17.044 34.284 1.00 40.94 182 ARG A O 1
ATOM 1387 N N . ALA A 1 183 ? -104.992 -17.468 32.072 1.00 41.66 183 ALA A N 1
ATOM 1388 C CA . ALA A 1 183 ? -106.031 -16.544 31.593 1.00 41.66 183 ALA A CA 1
ATOM 1389 C C . ALA A 1 183 ? -105.947 -16.464 30.065 1.00 41.66 183 ALA A C 1
ATOM 1391 O O . ALA A 1 183 ? -104.837 -16.186 29.562 1.00 41.66 183 ALA A O 1
#

Secondary structure (DSSP, 8-state):
-HHHHHHHHHHHHHHHHHHHHHHHHHHHHHTGGGGG--S------S-HHHHHHHHHHHHHHHHHHHHHHHHS--------EE-TTT-PEES--SHHHHHHHHHS---PPPPHHHHHHHHHHHHHHHHHHHHTTSSTTSS--HHHHHHHHHS--------PPPPP-PPP------PPPPPPPP-

Radius of gyration: 39.72 Å; chains: 1; bounding box: 135×61×75 Å

Sequence (183 aa):
MRAGAHRVIFVTVREILLVALAALAAVLFLNHQVLYLDGDFEPYGGPLLAYVLATLVIWMFLRAVLFAATMRPTRIRGGVEVCPECGQVLDDATPQGLETHRRVTLTPRPSHREVLAAVSLRKAVDGARVVTPRSHAAAGDPLARLKAEVENRPQSFDGMPGPRDDPSPGRSPKGPKAPEGRA